Protein AF-A0A3C1GD25-F1 (afdb_monomer)

Radius of gyration: 16.87 Å; Cα contacts (8 Å, |Δi|>4): 57; chains: 1; bounding box: 34×22×52 Å

Structure (mmCIF, N/CA/C/O backbone):
data_AF-A0A3C1GD25-F1
#
_entry.id   AF-A0A3C1GD25-F1
#
loop_
_atom_site.group_PDB
_atom_site.id
_atom_site.type_symbol
_atom_site.label_atom_id
_atom_site.label_alt_id
_atom_site.label_comp_id
_atom_site.label_asym_id
_atom_site.label_entity_id
_atom_site.label_seq_id
_atom_site.pdbx_PDB_ins_code
_atom_site.Cartn_x
_atom_site.Cartn_y
_atom_site.Cartn_z
_atom_site.occupancy
_atom_site.B_iso_or_equiv
_atom_site.auth_seq_id
_atom_site.auth_comp_id
_atom_site.auth_asym_id
_atom_site.auth_atom_id
_atom_site.pdbx_PDB_model_num
ATOM 1 N N . MET A 1 1 ? -18.852 -14.512 33.609 1.00 49.03 1 MET A N 1
ATOM 2 C CA . MET A 1 1 ? -19.060 -13.440 32.618 1.00 49.03 1 MET A CA 1
ATOM 3 C C . MET A 1 1 ? -18.559 -14.026 31.323 1.00 49.03 1 MET A C 1
ATOM 5 O O . MET A 1 1 ? -17.374 -13.966 31.040 1.00 49.03 1 MET A O 1
ATOM 9 N N . GLU A 1 2 ? -19.433 -14.826 30.727 1.00 40.53 2 GLU A N 1
ATOM 10 C CA . GLU A 1 2 ? -19.126 -15.702 29.605 1.00 40.53 2 GLU A CA 1
ATOM 11 C C . GLU A 1 2 ? -18.971 -14.887 28.320 1.00 40.53 2 GLU A C 1
ATOM 13 O O . GLU A 1 2 ? -19.729 -13.945 28.086 1.00 40.53 2 GLU A O 1
ATOM 18 N N . ASP A 1 3 ? -17.965 -15.257 27.529 1.00 52.28 3 ASP A N 1
ATOM 19 C CA . ASP A 1 3 ? -17.742 -14.791 26.165 1.00 52.28 3 ASP A CA 1
ATOM 20 C C . ASP A 1 3 ? -18.981 -15.088 25.307 1.00 52.28 3 ASP A C 1
ATOM 22 O O . ASP A 1 3 ? -19.198 -16.217 24.866 1.00 52.28 3 ASP A O 1
ATOM 26 N N . ASP A 1 4 ? -19.798 -14.064 25.056 1.00 48.84 4 ASP A N 1
ATOM 27 C CA . ASP A 1 4 ? -20.872 -14.112 24.063 1.00 48.84 4 ASP A CA 1
ATOM 28 C C . ASP A 1 4 ? -20.259 -13.791 22.690 1.00 48.84 4 ASP A C 1
ATOM 30 O O . ASP A 1 4 ? -20.383 -12.683 22.164 1.00 48.84 4 ASP A O 1
ATOM 34 N N . VAL A 1 5 ? -19.536 -14.761 22.111 1.00 60.00 5 VAL A N 1
ATOM 35 C CA . VAL A 1 5 ? -19.130 -14.715 20.697 1.00 60.00 5 VAL A CA 1
ATOM 36 C C . VAL A 1 5 ? -20.380 -14.939 19.854 1.00 60.00 5 VAL A C 1
ATOM 38 O O . VAL A 1 5 ? -20.658 -16.026 19.347 1.00 60.00 5 VAL A O 1
ATOM 41 N N . ARG A 1 6 ? -21.162 -13.875 19.687 1.00 57.41 6 ARG A N 1
ATOM 42 C CA . ARG A 1 6 ? -22.088 -13.785 18.567 1.00 57.41 6 ARG A CA 1
ATOM 43 C C . ARG A 1 6 ? -21.256 -13.411 17.356 1.00 57.41 6 ARG A C 1
ATOM 45 O O . ARG A 1 6 ? -20.735 -12.302 17.281 1.00 57.41 6 ARG A O 1
ATOM 52 N N . ALA A 1 7 ? -21.134 -14.341 16.414 1.00 56.75 7 ALA A N 1
ATOM 53 C CA . ALA A 1 7 ? -20.745 -14.027 15.048 1.00 56.75 7 ALA A CA 1
ATOM 54 C C . ALA A 1 7 ? -21.784 -13.036 14.497 1.00 56.75 7 ALA A C 1
ATOM 56 O O . ALA A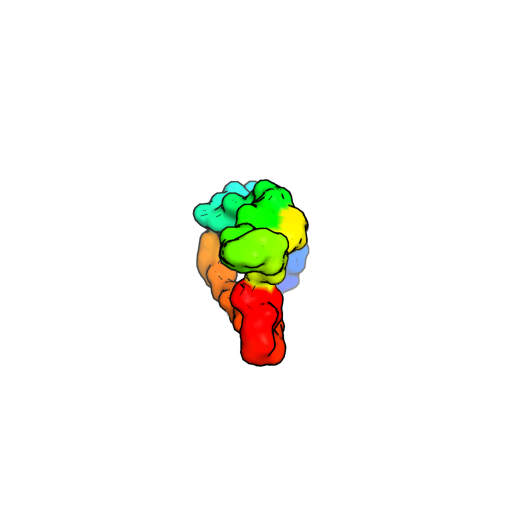 1 7 ? -22.855 -13.426 14.032 1.00 56.75 7 ALA A O 1
ATOM 57 N N . GLY A 1 8 ? -21.518 -11.745 14.689 1.00 42.56 8 GLY A N 1
ATOM 58 C CA . GLY A 1 8 ? -22.389 -10.671 14.250 1.00 42.56 8 GLY A CA 1
ATOM 59 C C . GLY A 1 8 ? -22.473 -10.707 12.735 1.00 42.56 8 GLY A C 1
ATOM 60 O O . GLY A 1 8 ? -21.447 -10.774 12.058 1.00 42.56 8 GLY A O 1
ATOM 61 N N . ALA A 1 9 ? -23.696 -10.677 12.201 1.00 52.16 9 ALA A N 1
ATOM 62 C CA . ALA A 1 9 ? -23.920 -10.267 10.822 1.00 52.16 9 ALA A CA 1
ATOM 63 C C . ALA A 1 9 ? -23.065 -9.019 10.575 1.00 52.16 9 ALA A C 1
ATOM 65 O O . ALA A 1 9 ? -23.144 -8.105 11.395 1.00 52.16 9 ALA A O 1
ATOM 66 N N . ALA A 1 10 ? -22.220 -9.040 9.536 1.00 57.50 10 ALA A N 1
ATOM 67 C CA . ALA A 1 10 ? -21.257 -7.977 9.263 1.00 57.50 10 ALA A CA 1
ATOM 68 C C . ALA A 1 10 ? -21.967 -6.629 9.386 1.00 57.50 10 ALA A C 1
ATOM 70 O O . ALA A 1 10 ? -22.828 -6.297 8.567 1.00 57.50 10 ALA A O 1
ATOM 71 N N . GLU A 1 11 ? -21.685 -5.915 10.476 1.00 60.22 11 GLU A N 1
ATOM 72 C CA . GLU A 1 11 ? -22.226 -4.587 10.681 1.00 60.22 11 GLU A CA 1
ATOM 73 C C . GLU A 1 11 ? -21.766 -3.787 9.466 1.00 60.22 11 GLU A C 1
ATOM 75 O O . GLU A 1 11 ? -20.578 -3.792 9.136 1.00 60.22 11 GLU A O 1
ATOM 80 N N . VAL A 1 12 ? -22.700 -3.185 8.727 1.00 63.34 12 VAL A N 1
ATOM 81 C CA . VAL A 1 12 ? -22.347 -2.379 7.555 1.00 63.34 12 VAL A CA 1
ATOM 82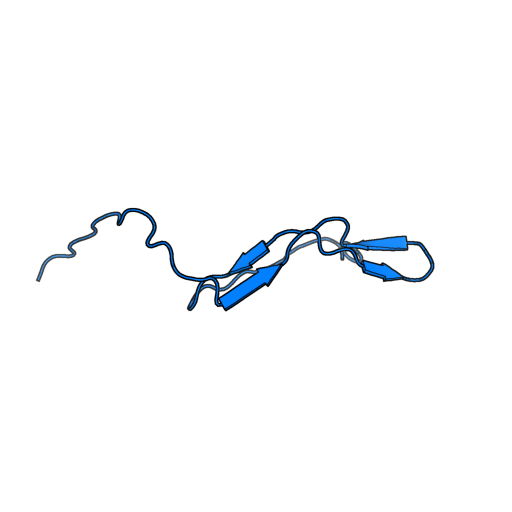 C C . VAL A 1 12 ? -21.761 -1.075 8.084 1.00 63.34 12 VAL A C 1
ATOM 84 O O . VAL A 1 12 ? -22.431 -0.049 8.168 1.00 63.34 12 VAL A O 1
ATOM 87 N N . THR A 1 13 ? -20.511 -1.136 8.5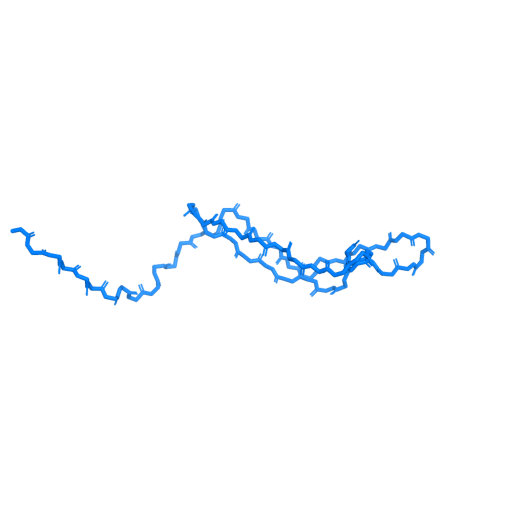30 1.00 74.25 13 THR A N 1
ATOM 88 C CA . THR A 1 13 ? -19.742 0.027 8.940 1.00 74.25 13 THR A CA 1
ATOM 89 C C . THR A 1 13 ? -19.313 0.764 7.687 1.00 74.25 13 THR A C 1
ATOM 91 O O . THR A 1 13 ? -18.724 0.162 6.786 1.00 74.25 13 THR A O 1
ATOM 94 N N . THR A 1 14 ? -19.569 2.071 7.632 1.00 88.88 14 THR A N 1
ATOM 95 C CA . THR A 1 14 ? -18.952 2.930 6.621 1.00 88.88 14 THR A CA 1
ATOM 96 C C . THR A 1 14 ? -17.434 2.745 6.700 1.00 88.88 14 THR A C 1
ATOM 98 O O . THR A 1 14 ? -16.868 2.940 7.782 1.00 88.88 14 THR A O 1
ATOM 101 N N . PRO A 1 15 ? -16.765 2.347 5.605 1.00 93.69 15 PRO A N 1
ATOM 102 C CA . PRO A 1 15 ? -15.327 2.144 5.631 1.00 93.69 15 PRO A CA 1
ATOM 103 C C . PRO A 1 15 ? -14.616 3.461 5.953 1.00 93.69 15 PRO A C 1
ATOM 105 O O . PRO A 1 15 ? -15.024 4.531 5.500 1.00 93.69 15 PRO A O 1
ATOM 108 N N . LEU A 1 16 ? -13.537 3.381 6.733 1.00 94.94 16 LEU A N 1
ATOM 109 C CA . LEU A 1 16 ? -12.686 4.532 7.035 1.00 94.94 16 LEU A CA 1
ATOM 110 C C . LEU A 1 16 ? -11.847 4.932 5.812 1.00 94.94 16 LEU A C 1
ATOM 112 O O . LEU A 1 16 ? -11.587 6.113 5.592 1.00 94.94 16 LEU A O 1
ATOM 116 N N . LEU A 1 17 ? -11.438 3.942 5.016 1.00 95.25 17 LEU A N 1
ATOM 117 C CA . LEU A 1 17 ? -10.753 4.112 3.738 1.00 95.25 17 LEU A CA 1
ATOM 118 C C . LEU A 1 17 ? -11.466 3.265 2.684 1.00 95.25 17 LEU A C 1
ATOM 120 O O . LEU A 1 17 ? -11.656 2.069 2.890 1.00 95.25 17 LEU A O 1
ATOM 124 N N . ALA A 1 18 ? -11.806 3.870 1.550 1.00 96.25 18 ALA A N 1
ATOM 125 C CA . ALA A 1 18 ? -12.336 3.177 0.383 1.00 96.25 18 ALA A CA 1
ATOM 126 C C . ALA A 1 18 ? -11.577 3.615 -0.875 1.00 96.25 18 ALA A C 1
ATOM 128 O O . ALA A 1 18 ? -11.358 4.806 -1.100 1.00 96.25 18 ALA A O 1
ATOM 129 N N . LEU A 1 19 ? -11.167 2.636 -1.674 1.00 96.94 19 LEU A N 1
ATOM 130 C CA . LEU A 1 19 ? -10.564 2.778 -2.990 1.00 96.94 19 LEU A CA 1
ATOM 131 C C . LEU A 1 19 ? -11.462 2.048 -3.985 1.00 96.94 19 LEU A C 1
ATOM 133 O O . LEU A 1 19 ? -11.827 0.896 -3.748 1.00 96.94 19 LEU A O 1
ATOM 137 N N . GLU A 1 20 ? -11.767 2.695 -5.103 1.00 97.62 20 GLU A N 1
ATOM 138 C CA . GLU A 1 20 ? -12.545 2.117 -6.198 1.00 97.62 20 GLU A CA 1
ATOM 139 C C . GLU A 1 20 ? -11.760 2.298 -7.498 1.00 97.62 20 GLU A C 1
ATOM 141 O O . GLU A 1 20 ? -11.447 3.425 -7.890 1.00 97.62 20 GLU A O 1
ATOM 146 N N . GLY A 1 21 ? -11.390 1.183 -8.131 1.00 97.88 21 GLY A N 1
ATOM 147 C CA . GLY A 1 21 ? -10.687 1.149 -9.419 1.00 97.88 21 GLY A CA 1
ATOM 148 C C . GLY A 1 21 ? -9.382 1.953 -9.483 1.00 97.88 21 GLY A C 1
ATOM 149 O O . GLY A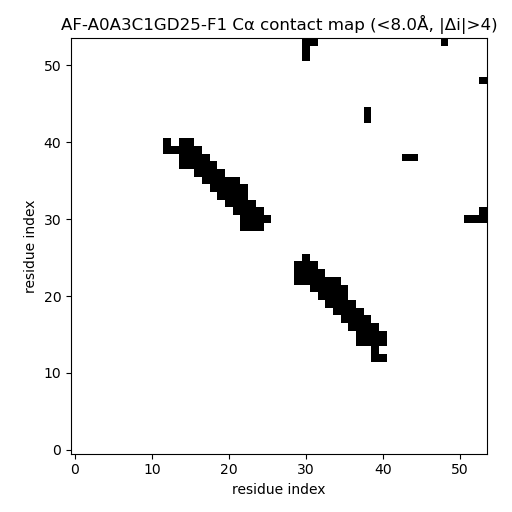 1 21 ? -9.032 2.527 -10.520 1.00 97.88 21 GLY A O 1
ATOM 150 N N . LEU A 1 22 ? -8.643 2.038 -8.373 1.00 97.00 22 LEU A N 1
ATOM 151 C CA . LEU A 1 22 ? -7.417 2.823 -8.294 1.00 97.00 22 LEU A CA 1
ATOM 152 C C . LEU A 1 22 ? -6.369 2.270 -9.262 1.00 97.00 22 LEU A C 1
ATOM 154 O O . LEU A 1 22 ? -5.910 1.138 -9.133 1.00 97.00 22 LEU A O 1
ATOM 158 N N . SER A 1 23 ? -5.920 3.119 -10.182 1.00 97.38 23 SER A N 1
ATOM 159 C CA . SER A 1 23 ? -4.836 2.805 -11.108 1.00 97.38 23 SER A CA 1
ATOM 160 C C . SER A 1 23 ? -3.723 3.840 -10.995 1.00 97.38 23 SER A C 1
ATOM 162 O O . SER A 1 23 ? -3.966 5.049 -10.984 1.00 97.38 23 SER A O 1
ATOM 164 N N . LYS A 1 24 ? -2.474 3.379 -10.946 1.00 95.94 24 LYS A N 1
ATOM 165 C CA . LYS A 1 24 ? -1.276 4.219 -10.902 1.00 95.94 24 LYS A CA 1
ATOM 166 C C . LYS A 1 24 ? -0.259 3.732 -11.917 1.00 95.94 24 LYS A C 1
ATOM 168 O O . LYS A 1 24 ? 0.086 2.556 -11.960 1.00 95.94 24 LYS A O 1
ATOM 173 N N . ARG A 1 25 ? 0.270 4.668 -12.708 1.00 97.19 25 ARG A N 1
ATOM 174 C CA . ARG A 1 25 ? 1.310 4.406 -13.706 1.00 97.19 25 ARG A CA 1
ATOM 175 C C . ARG A 1 25 ? 2.518 5.313 -13.483 1.00 97.19 25 ARG A C 1
ATOM 177 O O . ARG A 1 25 ? 2.358 6.487 -13.147 1.00 97.19 25 ARG A O 1
ATOM 184 N N . PHE A 1 26 ? 3.712 4.778 -13.714 1.00 95.12 26 PHE A N 1
ATOM 185 C CA . PHE A 1 26 ? 4.979 5.510 -13.738 1.00 95.12 26 PHE A CA 1
ATOM 186 C C . PHE A 1 26 ? 5.678 5.238 -15.067 1.00 95.12 26 PHE A C 1
ATOM 188 O O . PHE A 1 26 ? 5.889 4.083 -15.424 1.00 95.12 26 PHE A O 1
ATOM 195 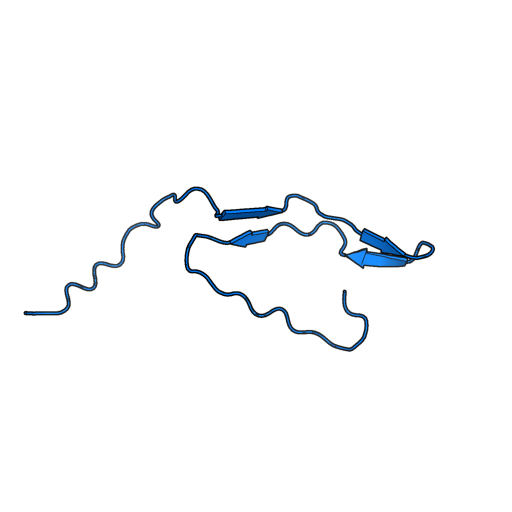N N . ALA A 1 27 ? 6.009 6.293 -15.820 1.00 94.88 27 ALA A N 1
ATOM 196 C CA . ALA A 1 27 ? 6.646 6.180 -17.139 1.00 94.88 27 ALA A CA 1
ATOM 197 C C . ALA A 1 27 ? 5.963 5.146 -18.070 1.00 94.88 27 ALA A C 1
ATOM 199 O O . ALA A 1 27 ? 6.619 4.365 -18.751 1.00 94.88 27 ALA A O 1
ATOM 200 N N . GLY A 1 28 ? 4.626 5.103 -18.055 1.00 91.62 28 GLY A N 1
ATOM 201 C CA . GLY A 1 28 ? 3.824 4.165 -18.851 1.00 91.62 28 GLY A CA 1
ATOM 202 C C . GLY A 1 28 ? 3.662 2.759 -18.256 1.00 91.62 28 GLY A C 1
ATOM 203 O O . GLY A 1 28 ? 2.752 2.039 -18.664 1.00 91.62 28 GLY A O 1
ATOM 204 N N . ARG A 1 29 ? 4.457 2.372 -17.252 1.00 93.12 29 ARG A N 1
ATOM 205 C CA . ARG A 1 29 ? 4.326 1.088 -16.550 1.00 93.12 29 ARG A CA 1
ATOM 206 C C . ARG A 1 29 ? 3.254 1.169 -15.463 1.00 93.12 29 ARG A C 1
ATOM 208 O O . ARG A 1 29 ? 3.264 2.108 -14.670 1.00 93.12 29 ARG A O 1
ATOM 215 N N . ALA A 1 30 ? 2.351 0.188 -15.422 1.00 95.88 30 ALA A N 1
ATOM 216 C CA . ALA A 1 30 ? 1.398 0.038 -14.324 1.00 95.88 30 ALA A CA 1
ATOM 217 C C . ALA A 1 30 ? 2.125 -0.384 -13.044 1.00 95.88 30 ALA A C 1
ATOM 219 O O . ALA A 1 30 ? 2.894 -1.344 -13.045 1.00 95.88 30 ALA A O 1
ATOM 220 N N . ALA A 1 31 ? 1.897 0.401 -12.000 1.00 95.38 31 ALA A N 1
ATOM 221 C CA . ALA A 1 31 ? 2.315 0.157 -10.629 1.00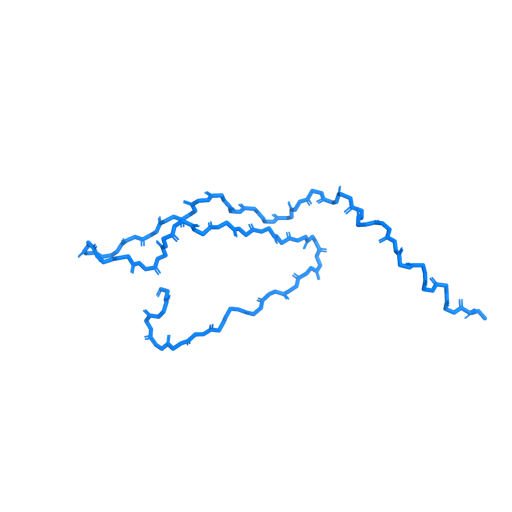 95.38 31 ALA A CA 1
ATOM 222 C C . ALA A 1 31 ? 1.145 -0.497 -9.878 1.00 95.38 31 ALA A C 1
ATOM 224 O O . ALA A 1 31 ? 1.258 -1.590 -9.342 1.00 95.38 31 ALA A O 1
ATOM 225 N N . VAL A 1 32 ? -0.036 0.112 -10.006 1.00 96.62 32 VAL A N 1
ATOM 226 C CA . VAL A 1 32 ? -1.322 -0.435 -9.563 1.00 96.62 32 VAL A CA 1
ATOM 227 C C . VAL A 1 32 ? -2.289 -0.359 -10.743 1.00 96.62 32 VAL A C 1
ATOM 229 O O . VAL A 1 32 ? -2.284 0.644 -11.461 1.00 96.62 32 VAL A O 1
ATOM 232 N N . ASP A 1 33 ? -3.099 -1.388 -10.963 1.00 96.94 33 ASP A N 1
ATOM 233 C CA . ASP A 1 33 ? -4.098 -1.426 -12.038 1.00 96.94 33 ASP A CA 1
ATOM 234 C C . ASP A 1 33 ? -5.428 -1.914 -11.451 1.00 96.94 33 ASP A C 1
ATOM 236 O O . ASP A 1 33 ? -5.490 -3.014 -10.907 1.00 96.94 33 ASP A O 1
ATOM 240 N N . ASP A 1 34 ? -6.450 -1.060 -11.517 1.00 97.75 34 ASP A N 1
ATOM 241 C CA . ASP A 1 34 ? -7.837 -1.328 -11.104 1.00 97.75 34 ASP A CA 1
ATOM 242 C C . ASP A 1 34 ? -8.028 -1.891 -9.674 1.00 97.75 34 ASP A C 1
ATOM 244 O O . ASP A 1 34 ? -8.807 -2.812 -9.426 1.00 97.75 34 ASP A O 1
ATOM 248 N N . LEU A 1 35 ? -7.314 -1.337 -8.688 1.00 95.81 35 LEU A N 1
ATOM 249 C CA . LEU A 1 35 ? -7.408 -1.784 -7.297 1.00 95.81 35 LEU A CA 1
ATOM 250 C C . LEU A 1 35 ? -8.634 -1.198 -6.587 1.00 95.81 35 LEU A C 1
ATOM 252 O O . LEU A 1 35 ? -8.740 0.016 -6.408 1.00 95.81 35 LEU A O 1
ATOM 256 N N . SER A 1 36 ? -9.491 -2.078 -6.070 1.00 97.00 36 SER A N 1
ATOM 257 C CA . SER A 1 36 ? -10.556 -1.716 -5.130 1.00 97.00 36 SER A CA 1
ATOM 258 C C . SER A 1 36 ? -10.290 -2.326 -3.753 1.00 97.00 36 SER A C 1
ATOM 260 O O . SER A 1 36 ? -9.977 -3.511 -3.645 1.00 97.00 36 SER A O 1
ATOM 262 N N . LEU A 1 37 ? -10.385 -1.514 -2.699 1.00 95.38 37 LEU A N 1
ATOM 263 C CA . LEU A 1 37 ? -10.093 -1.902 -1.315 1.00 95.38 37 LEU A CA 1
ATOM 264 C C . LEU A 1 37 ? -10.946 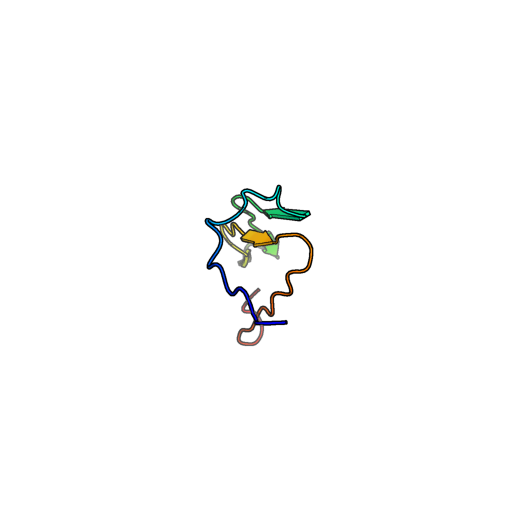-1.072 -0.356 1.00 95.38 37 LEU A C 1
ATOM 266 O O . LEU A 1 37 ? -11.022 0.144 -0.500 1.00 95.38 37 LEU A O 1
ATOM 270 N N . ALA A 1 38 ? -11.516 -1.710 0.662 1.00 95.69 38 ALA A N 1
ATOM 271 C CA . ALA A 1 38 ? -12.183 -1.037 1.768 1.00 95.69 38 ALA A CA 1
ATOM 272 C C . ALA A 1 38 ? -11.543 -1.472 3.091 1.00 95.69 38 ALA A C 1
ATOM 274 O O . ALA A 1 38 ? -11.269 -2.654 3.279 1.00 95.69 38 ALA A O 1
ATOM 275 N N . VAL A 1 39 ? -11.299 -0.518 3.987 1.00 94.62 39 VAL A N 1
ATOM 276 C CA . VAL A 1 39 ? -10.750 -0.757 5.328 1.00 94.62 39 VAL A CA 1
ATOM 277 C C . VAL A 1 39 ? -11.703 -0.146 6.345 1.00 94.62 39 VAL A C 1
ATOM 279 O O . VAL A 1 39 ? -11.947 1.067 6.324 1.00 94.62 39 VAL A O 1
ATOM 282 N N . ALA A 1 40 ? -12.262 -0.978 7.220 1.00 94.38 40 ALA A N 1
ATOM 283 C CA . ALA A 1 40 ? -13.156 -0.538 8.281 1.00 94.38 40 ALA A CA 1
ATOM 284 C C . ALA A 1 40 ? -12.373 0.111 9.443 1.00 94.38 40 ALA A C 1
ATOM 286 O O . ALA A 1 40 ? -11.166 -0.109 9.600 1.00 94.38 40 ALA A O 1
ATOM 287 N N . PRO A 1 41 ? -13.027 0.936 10.281 1.00 94.44 41 PRO A N 1
ATOM 288 C CA . PRO A 1 41 ? -12.392 1.486 11.474 1.00 94.44 41 PRO A CA 1
ATOM 289 C C . PRO A 1 41 ? -11.817 0.385 12.381 1.00 94.44 41 PRO A C 1
ATOM 291 O O . PRO A 1 41 ? -12.517 -0.550 12.755 1.00 94.44 41 PRO A O 1
ATOM 294 N N . GLY A 1 42 ? -10.544 0.515 12.764 1.00 93.88 42 GLY A N 1
ATOM 295 C CA . GLY A 1 42 ? -9.859 -0.443 13.643 1.00 93.88 42 GLY A CA 1
ATOM 296 C C . GLY A 1 42 ? -9.220 -1.642 12.932 1.00 93.88 42 GLY A C 1
ATOM 297 O O . GLY A 1 42 ? -8.499 -2.399 13.581 1.00 93.88 42 GLY A O 1
ATOM 298 N N . GLU A 1 43 ? -9.416 -1.800 11.619 1.00 93.38 43 GLU A N 1
ATOM 299 C CA . GLU A 1 43 ? -8.734 -2.831 10.835 1.00 93.38 43 GLU A CA 1
ATOM 300 C C . GLU A 1 43 ? -7.309 -2.416 10.443 1.00 93.38 43 GLU A C 1
ATOM 302 O O . GLU A 1 43 ? -7.019 -1.248 10.173 1.00 93.38 43 GLU A O 1
ATOM 307 N N . ILE A 1 44 ? -6.411 -3.401 10.370 1.00 93.62 44 ILE A N 1
ATOM 308 C CA . ILE A 1 44 ? -5.031 -3.227 9.912 1.00 93.62 44 ILE A CA 1
ATOM 309 C C . ILE A 1 44 ? -4.766 -4.236 8.794 1.00 93.62 44 ILE A C 1
ATOM 311 O O . ILE A 1 44 ? -4.863 -5.442 9.009 1.00 93.62 44 ILE A O 1
ATOM 315 N N . TYR A 1 45 ? -4.378 -3.739 7.618 1.00 92.88 45 TYR A N 1
ATOM 316 C CA . TYR A 1 45 ? -4.013 -4.559 6.461 1.00 92.88 45 TYR A CA 1
ATOM 317 C C . TYR A 1 45 ? -2.506 -4.498 6.205 1.00 92.88 45 TYR A C 1
ATOM 319 O O . TYR A 1 45 ? -1.910 -3.422 6.167 1.00 92.88 45 TYR A O 1
ATOM 327 N N . GLY A 1 46 ? -1.896 -5.663 5.988 1.00 94.00 46 GLY A N 1
ATOM 328 C CA . GLY A 1 46 ? -0.524 -5.789 5.505 1.00 94.00 46 GLY A CA 1
ATOM 329 C C . GLY A 1 46 ? -0.518 -6.155 4.026 1.00 94.00 46 GLY A C 1
ATOM 330 O O . GLY A 1 46 ? -0.938 -7.252 3.665 1.00 94.00 46 GLY A O 1
ATOM 331 N N . LEU A 1 47 ? -0.031 -5.256 3.172 1.00 92.19 47 LEU A N 1
ATOM 332 C CA . LEU A 1 47 ? 0.206 -5.557 1.761 1.00 92.19 47 LEU A CA 1
ATOM 333 C C . LEU A 1 47 ? 1.616 -6.130 1.609 1.00 92.19 47 LEU A C 1
ATOM 335 O O . LEU A 1 47 ? 2.589 -5.503 2.028 1.00 92.19 47 LEU A O 1
ATOM 339 N N . ILE A 1 48 ? 1.726 -7.318 1.018 1.00 93.94 48 ILE A N 1
ATOM 340 C CA . ILE A 1 48 ? 3.003 -7.998 0.792 1.00 93.94 48 ILE A CA 1
ATOM 341 C C . ILE A 1 48 ? 3.158 -8.365 -0.679 1.00 93.94 48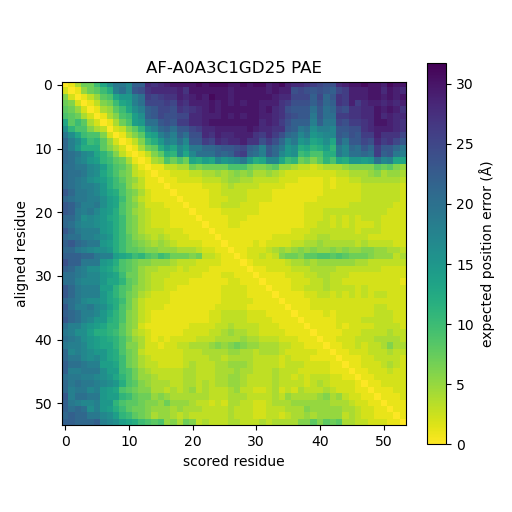 ILE A C 1
ATOM 343 O O . ILE A 1 48 ? 2.204 -8.769 -1.339 1.00 93.94 48 ILE A O 1
ATOM 347 N N . GLY A 1 49 ? 4.382 -8.259 -1.184 1.00 93.56 49 GLY A N 1
ATOM 348 C CA . GLY A 1 49 ? 4.699 -8.644 -2.549 1.00 93.56 49 GLY A CA 1
ATOM 349 C C . GLY A 1 49 ? 6.196 -8.549 -2.843 1.00 93.56 49 GLY A C 1
ATOM 350 O O . GLY A 1 49 ? 6.944 -7.953 -2.064 1.00 93.56 49 GLY A O 1
ATOM 351 N N . PRO A 1 50 ? 6.660 -9.143 -3.956 1.00 95.88 50 PRO A N 1
ATOM 352 C CA . PRO A 1 50 ? 8.037 -8.995 -4.421 1.00 95.88 50 PRO A CA 1
ATOM 353 C C . PRO A 1 50 ? 8.404 -7.531 -4.719 1.00 95.88 50 PRO A C 1
ATOM 355 O O . PRO A 1 50 ? 7.531 -6.675 -4.883 1.00 95.88 50 PRO A O 1
ATOM 358 N N . ASN A 1 51 ? 9.703 -7.249 -4.866 1.00 93.56 51 ASN A N 1
ATOM 359 C CA . ASN A 1 51 ? 10.185 -5.919 -5.251 1.00 93.56 51 ASN A CA 1
ATOM 360 C C . ASN A 1 51 ? 9.535 -5.448 -6.563 1.00 93.56 51 ASN A C 1
ATOM 362 O O . ASN A 1 51 ? 9.616 -6.133 -7.583 1.00 93.56 51 ASN A O 1
ATOM 366 N N . GLY A 1 52 ? 8.926 -4.259 -6.528 1.00 90.56 52 GLY A N 1
ATOM 367 C CA . GLY A 1 52 ? 8.267 -3.644 -7.684 1.00 90.56 52 GLY A CA 1
ATOM 368 C C . GLY A 1 52 ? 6.891 -4.222 -8.039 1.00 90.56 52 GLY A C 1
ATOM 369 O O . GLY A 1 52 ? 6.480 -4.101 -9.192 1.00 90.56 52 GLY A O 1
ATOM 370 N N . SER A 1 53 ? 6.208 -4.871 -7.087 1.00 91.06 53 SER A N 1
ATOM 371 C CA . SER A 1 53 ? 4.827 -5.373 -7.233 1.00 91.06 53 SER A CA 1
ATOM 372 C C . SER A 1 53 ? 3.741 -4.296 -7.122 1.00 91.06 53 SER A C 1
ATOM 374 O O . SER A 1 53 ? 2.585 -4.583 -7.424 1.00 91.06 53 SER A O 1
ATOM 376 N N . GLY A 1 54 ? 4.119 -3.085 -6.714 1.00 85.88 54 GLY A N 1
ATOM 377 C CA . GLY A 1 54 ? 3.263 -1.909 -6.597 1.00 85.88 54 GLY A CA 1
ATOM 378 C C . GLY A 1 54 ? 4.009 -0.655 -7.009 1.00 85.88 54 GLY A C 1
ATOM 379 O O . GLY A 1 54 ? 5.245 -0.609 -6.799 1.00 85.88 54 GLY A O 1
#

Foldseek 3Di:
DDPPPDPDDPDPADFPDWDAQDWDDDPNHTLDGGDTD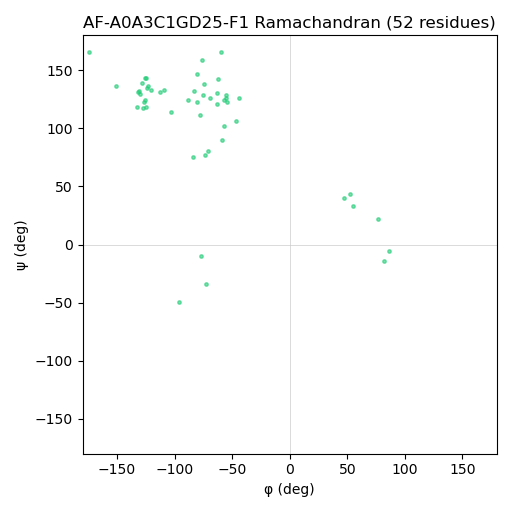GHHPPDDDDDDDPPSND

Secondary structure (DSSP, 8-state):
------------PPPSEEEEEEEEEETTEEEEEEEEEEE-TT-------STT--

Nearest PDB structures (foldseek):
  6rak-assembly1_B  TM=8.933E-01  e=2.796E+00  Thermus thermophilus
  5zxd-assembly1_A  TM=8.070E-01  e=4.203E+00  Homo sapiens

Sequence (54 aa):
MEDDVRAGAAEVTTPLLALEGLSKRFAGRAAVDDLSLAVAPGEIYGLIGPNGSG

Solvent-accessible surface area (backbone atoms only — not comparable to full-atom values): 3786 Å² total; per-residue (Å²): 136,77,87,79,82,68,85,66,75,80,73,89,64,77,52,72,43,77,44,75,58,41,63,41,68,56,98,87,41,76,38,37,74,62,42,64,50,75,39,47,79,92,65,85,85,85,88,83,73,64,94,81,65,87

Mean predicted aligned error: 8.92 Å

pLDDT: mean 85.05, std 17.58, range [40.53, 97.88]